Protein AF-A0A842Q8U3-F1 (afdb_monomer_lite)

pLDDT: mean 95.34, s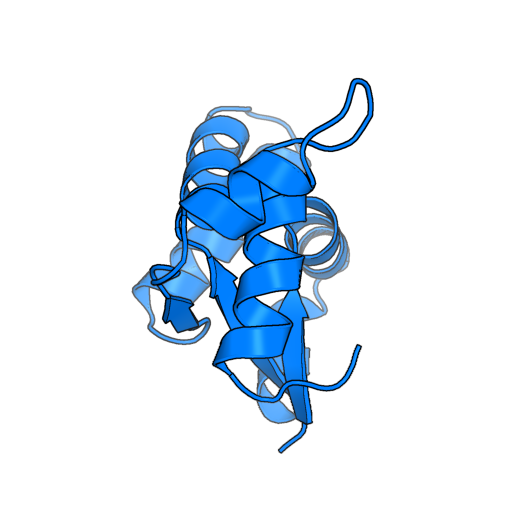td 4.76, range [61.28, 98.69]

Sequence (102 aa):
MIRVVMDTSALVSLELIGILEGSLGIIEITIPEAVKKELKELSEYQDKEGKSAQRVLNLISRKRVNVVKIKNQIKAKEILSKNVDYGESECIISCIENNIKT

Secondary structure (DSSP, 8-state):
-EEEE--HHHHHHHHHTT-HHHHTTTEEEEEEHHHHHHHHHHHTS-SHHHHHHHHHHHHHHTTSSEEE--S-HHHHHHH-BTTB-HHHHHHHHHHHHTT---

Radius of gyration: 13.24 Å; chains: 1; bounding box: 33×20×35 Å

Structure (mmCIF, N/CA/C/O backbone):
data_AF-A0A842Q8U3-F1
#
_entry.id   AF-A0A842Q8U3-F1
#
loop_
_atom_site.group_PDB
_atom_site.id
_atom_site.type_symbol
_atom_site.label_atom_id
_atom_site.label_alt_id
_atom_site.label_comp_id
_atom_site.label_asym_id
_atom_site.label_entity_id
_atom_site.label_seq_id
_atom_site.pdbx_PDB_ins_code
_atom_site.Cartn_x
_atom_site.Cartn_y
_atom_site.Cartn_z
_atom_site.occupancy
_atom_site.B_iso_or_equiv
_atom_site.auth_seq_id
_atom_site.auth_comp_id
_atom_site.auth_asym_id
_atom_site.auth_atom_id
_atom_site.pdbx_PDB_model_num
ATOM 1 N N . MET A 1 1 ? -18.027 -7.945 -8.355 1.00 77.25 1 MET A N 1
ATOM 2 C CA . MET A 1 1 ? -16.636 -7.449 -8.389 1.00 77.25 1 MET A CA 1
ATOM 3 C C . MET A 1 1 ? -16.002 -7.783 -7.052 1.00 77.25 1 MET A C 1
ATOM 5 O O . MET A 1 1 ? -16.657 -7.569 -6.037 1.00 77.25 1 MET A O 1
ATOM 9 N N . ILE A 1 2 ? -14.823 -8.405 -7.042 1.00 91.12 2 ILE A N 1
ATOM 10 C CA . ILE A 1 2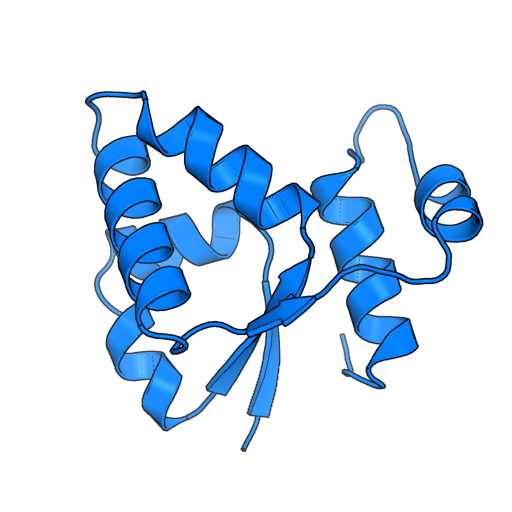 ? -14.163 -8.830 -5.797 1.00 91.12 2 ILE A CA 1
ATOM 11 C C . ILE A 1 2 ? -13.462 -7.605 -5.206 1.00 91.12 2 ILE A C 1
ATOM 13 O O . ILE A 1 2 ? -12.718 -6.946 -5.919 1.00 91.12 2 ILE A O 1
ATOM 17 N N . ARG A 1 3 ? -13.706 -7.275 -3.936 1.00 95.12 3 ARG A N 1
ATOM 18 C CA . ARG A 1 3 ? -13.039 -6.154 -3.255 1.00 95.12 3 ARG A CA 1
ATOM 19 C C . ARG A 1 3 ? -11.912 -6.707 -2.401 1.00 95.12 3 ARG A C 1
ATOM 21 O O . ARG A 1 3 ? -12.149 -7.651 -1.652 1.00 95.12 3 ARG A O 1
ATOM 28 N N . VAL A 1 4 ? -10.725 -6.126 -2.512 1.00 96.44 4 VAL A N 1
ATOM 29 C CA . VAL A 1 4 ? -9.547 -6.546 -1.747 1.00 96.44 4 VAL A CA 1
ATOM 30 C C . VAL A 1 4 ? -8.859 -5.339 -1.128 1.00 96.44 4 VAL A C 1
ATOM 32 O O . VAL A 1 4 ? -8.829 -4.257 -1.721 1.00 96.44 4 VAL A O 1
ATOM 35 N N . VAL A 1 5 ? -8.295 -5.537 0.060 1.00 97.06 5 VAL A N 1
ATOM 36 C CA . VAL A 1 5 ? -7.290 -4.632 0.618 1.00 97.06 5 VAL A CA 1
ATOM 37 C C . VAL A 1 5 ? -5.930 -5.258 0.374 1.00 97.06 5 VAL A C 1
ATOM 39 O O . VAL A 1 5 ? -5.770 -6.459 0.581 1.00 97.06 5 VAL A O 1
ATOM 42 N N . MET A 1 6 ? -4.977 -4.469 -0.111 1.00 96.50 6 MET A N 1
ATOM 43 C CA . MET A 1 6 ? -3.624 -4.953 -0.377 1.00 96.50 6 MET A CA 1
ATOM 44 C C . MET A 1 6 ? -2.607 -4.101 0.363 1.00 96.50 6 MET A C 1
ATOM 46 O O . MET A 1 6 ? -2.737 -2.877 0.427 1.00 96.50 6 MET A O 1
ATOM 50 N N . ASP A 1 7 ? -1.602 -4.772 0.904 1.00 96.69 7 ASP A N 1
ATOM 51 C CA . ASP A 1 7 ? -0.420 -4.160 1.484 1.00 96.69 7 ASP A CA 1
ATOM 52 C C . ASP A 1 7 ? 0.595 -3.796 0.385 1.00 96.69 7 ASP A C 1
ATOM 54 O O . ASP A 1 7 ? 0.420 -4.092 -0.806 1.00 96.69 7 ASP A O 1
ATOM 58 N N . THR A 1 8 ? 1.685 -3.146 0.788 1.00 97.62 8 THR A N 1
ATOM 59 C CA . THR A 1 8 ? 2.753 -2.735 -0.128 1.00 97.62 8 THR A CA 1
ATOM 60 C C . THR A 1 8 ? 3.393 -3.937 -0.823 1.00 97.62 8 THR A C 1
ATOM 62 O O . THR A 1 8 ? 3.597 -3.904 -2.041 1.00 97.62 8 THR A O 1
ATOM 65 N N . SER A 1 9 ? 3.666 -5.020 -0.085 1.00 97.00 9 SER A N 1
ATOM 66 C CA . SER A 1 9 ? 4.392 -6.173 -0.621 1.00 97.00 9 SER A CA 1
ATOM 67 C C . SER A 1 9 ? 3.593 -6.915 -1.697 1.00 97.00 9 SER A C 1
ATOM 69 O O . SER A 1 9 ? 4.154 -7.256 -2.746 1.00 97.00 9 SER A O 1
ATOM 71 N N . ALA A 1 10 ? 2.277 -7.090 -1.518 1.00 97.06 10 ALA A N 1
ATOM 72 C CA . ALA A 1 10 ? 1.435 -7.737 -2.517 1.00 97.06 10 ALA A CA 1
ATOM 73 C C . ALA A 1 10 ? 1.316 -6.899 -3.795 1.00 97.06 10 ALA A C 1
ATOM 75 O O . ALA A 1 10 ? 1.427 -7.442 -4.896 1.00 97.06 10 ALA A O 1
ATOM 76 N N . LEU A 1 11 ? 1.146 -5.577 -3.679 1.00 98.06 11 LEU A N 1
ATOM 77 C CA . LEU A 1 11 ? 1.075 -4.683 -4.843 1.00 98.06 11 LEU A CA 1
ATOM 78 C C . LEU A 1 11 ? 2.355 -4.735 -5.672 1.00 98.06 11 LEU A C 1
ATOM 80 O O . LEU A 1 11 ? 2.302 -4.915 -6.890 1.00 98.06 11 LEU A O 1
ATOM 84 N N . 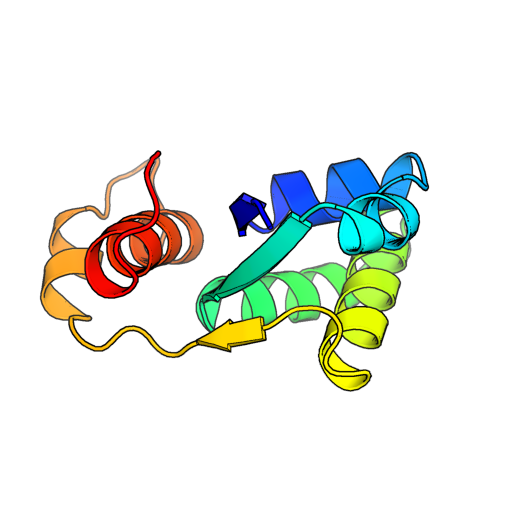VAL A 1 12 ? 3.504 -4.608 -5.007 1.00 98.38 12 VAL A N 1
ATOM 85 C CA . VAL A 1 12 ? 4.817 -4.646 -5.657 1.00 98.38 12 VAL A CA 1
ATOM 86 C C . VAL A 1 12 ? 5.054 -6.010 -6.295 1.00 98.38 12 VAL A C 1
ATOM 88 O O . VAL A 1 12 ? 5.488 -6.068 -7.441 1.00 98.38 12 VAL A O 1
ATOM 91 N N . SER A 1 13 ? 4.706 -7.101 -5.611 1.00 98.25 13 SER A N 1
ATOM 92 C CA . SER A 1 13 ? 4.870 -8.463 -6.131 1.00 98.25 13 SER A CA 1
ATOM 93 C C . SER A 1 13 ? 4.032 -8.717 -7.385 1.00 98.25 13 SER A C 1
ATOM 95 O O . SER A 1 13 ? 4.549 -9.243 -8.370 1.00 98.25 13 SER A O 1
ATOM 97 N N . LEU A 1 14 ? 2.757 -8.307 -7.391 1.00 97.69 14 LEU A N 1
ATOM 98 C CA . LEU A 1 14 ? 1.886 -8.437 -8.566 1.00 97.69 14 LEU A CA 1
ATOM 99 C C . LEU A 1 14 ? 2.367 -7.579 -9.741 1.00 97.69 14 LEU A C 1
ATOM 101 O O . LEU A 1 14 ? 2.253 -7.987 -10.899 1.00 97.69 14 LEU A O 1
ATOM 105 N N . GLU A 1 15 ? 2.894 -6.391 -9.450 1.00 98.19 15 GLU A N 1
ATOM 106 C CA . GLU A 1 15 ? 3.437 -5.490 -10.462 1.00 98.19 15 GLU A CA 1
ATOM 107 C C . GLU A 1 15 ? 4.778 -5.987 -11.020 1.00 98.19 15 GLU A C 1
ATOM 109 O O . GLU A 1 15 ? 5.041 -5.853 -12.215 1.00 98.19 15 GLU A O 1
ATOM 114 N N . LEU A 1 16 ? 5.618 -6.612 -10.192 1.00 97.50 16 LEU A N 1
ATOM 115 C CA . LEU A 1 16 ? 6.887 -7.210 -10.614 1.00 97.50 16 LEU A CA 1
ATOM 116 C C . LEU A 1 16 ? 6.688 -8.323 -11.648 1.00 97.50 16 LEU A C 1
ATOM 118 O O . LEU A 1 16 ? 7.491 -8.444 -12.573 1.00 97.50 16 LEU A O 1
ATOM 122 N N . ILE A 1 17 ? 5.620 -9.111 -11.510 1.00 97.00 17 ILE A N 1
ATOM 123 C CA . ILE A 1 17 ? 5.260 -10.174 -12.461 1.00 97.00 17 ILE A CA 1
ATOM 124 C C . ILE A 1 17 ? 4.285 -9.701 -13.553 1.00 97.00 17 ILE A C 1
ATOM 126 O O . ILE A 1 17 ? 3.870 -10.503 -14.387 1.00 97.00 17 ILE A O 1
ATOM 130 N N . GLY A 1 18 ? 3.919 -8.414 -13.567 1.00 96.62 18 GLY A N 1
ATOM 131 C CA . GLY A 1 18 ? 3.123 -7.797 -14.631 1.00 96.62 18 GLY A CA 1
ATOM 132 C C . GLY A 1 18 ? 1.643 -8.190 -14.665 1.00 96.62 18 GLY A C 1
ATOM 133 O O . GLY A 1 18 ? 1.015 -8.062 -15.714 1.00 96.62 18 GLY A O 1
ATOM 134 N N . ILE A 1 19 ? 1.068 -8.669 -13.555 1.00 97.12 19 ILE A N 1
ATOM 135 C CA . ILE A 1 19 ? -0.347 -9.090 -13.512 1.00 97.12 19 ILE A CA 1
ATOM 136 C C . ILE A 1 19 ? -1.272 -8.092 -12.814 1.00 97.12 19 ILE A C 1
ATOM 138 O O . ILE A 1 19 ? -2.492 -8.229 -12.915 1.00 97.12 19 ILE A O 1
ATOM 142 N N . LEU A 1 20 ? -0.721 -7.085 -12.128 1.00 97.31 20 LEU A N 1
ATOM 143 C CA . LEU A 1 20 ? -1.508 -6.116 -11.364 1.00 97.31 20 LEU A CA 1
ATOM 144 C C . LEU A 1 20 ? -2.522 -5.372 -12.241 1.00 97.31 20 LEU A C 1
ATOM 146 O O . LEU A 1 20 ? -3.705 -5.358 -11.928 1.00 97.31 20 LEU A O 1
ATOM 150 N N . GLU A 1 21 ? -2.104 -4.777 -13.361 1.00 95.44 21 GLU A N 1
ATOM 151 C CA . GLU A 1 21 ? -3.031 -3.993 -14.189 1.00 95.44 21 GLU A CA 1
ATOM 152 C C . GLU A 1 21 ? -4.147 -4.850 -14.811 1.00 95.44 21 GLU A C 1
ATOM 154 O O . GLU A 1 21 ? -5.291 -4.395 -14.915 1.00 95.44 21 GLU A O 1
ATOM 159 N N . GLY A 1 22 ? -3.837 -6.102 -15.165 1.00 94.38 22 GLY A N 1
ATOM 160 C CA . GLY A 1 22 ? -4.811 -7.067 -15.676 1.00 94.38 22 GLY A CA 1
ATOM 161 C C . GLY A 1 22 ? -5.810 -7.531 -14.613 1.00 94.38 22 GLY A C 1
ATOM 162 O O . GLY A 1 22 ? -6.994 -7.694 -14.914 1.00 94.38 22 GLY A O 1
ATOM 163 N N . SER A 1 23 ? -5.373 -7.686 -13.358 1.00 94.88 23 SER A N 1
ATOM 164 C CA . SER A 1 23 ? -6.255 -8.119 -12.270 1.00 94.88 23 SER A CA 1
ATOM 165 C C . SER A 1 23 ? -7.327 -7.077 -11.939 1.00 94.88 23 SER A C 1
ATOM 167 O O . SER A 1 23 ? -8.441 -7.455 -11.580 1.00 94.88 23 SER A O 1
ATOM 169 N N . LEU A 1 24 ? -7.059 -5.785 -12.168 1.00 94.88 24 LEU A N 1
ATOM 170 C CA . LEU A 1 24 ? -8.007 -4.680 -11.950 1.00 94.88 24 LEU A CA 1
ATOM 1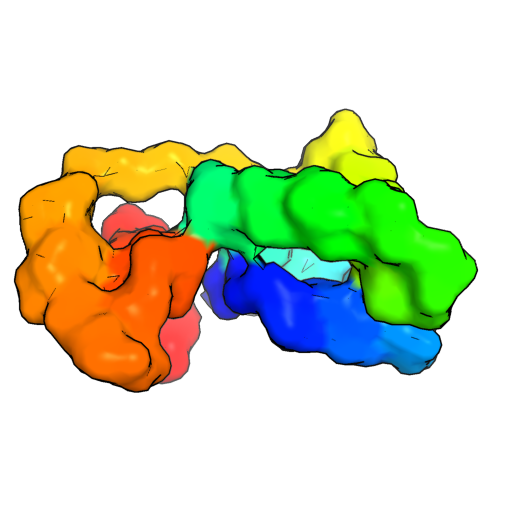71 C C . LEU A 1 24 ? -9.304 -4.772 -12.774 1.00 94.88 24 LEU A C 1
ATOM 173 O O . LEU A 1 24 ? -10.268 -4.073 -12.475 1.00 94.88 24 LEU A O 1
ATOM 177 N N . GLY A 1 25 ? -9.353 -5.608 -13.817 1.00 92.75 25 GLY A N 1
ATOM 178 C CA . GLY A 1 25 ? -10.604 -5.912 -14.525 1.00 92.75 25 GLY A CA 1
ATOM 179 C C . GLY A 1 25 ? -11.553 -6.828 -13.739 1.00 92.75 25 GLY A C 1
ATOM 180 O O . GLY A 1 25 ? -12.723 -6.959 -14.091 1.00 92.75 25 GLY A O 1
ATOM 181 N N . ILE A 1 26 ? -11.051 -7.472 -12.685 1.00 93.81 26 ILE A N 1
ATOM 182 C CA . ILE A 1 26 ? -11.730 -8.516 -11.906 1.00 93.81 26 ILE A CA 1
ATOM 183 C C . ILE A 1 26 ? -11.866 -8.085 -10.437 1.00 93.81 26 ILE A C 1
ATOM 185 O O . ILE A 1 26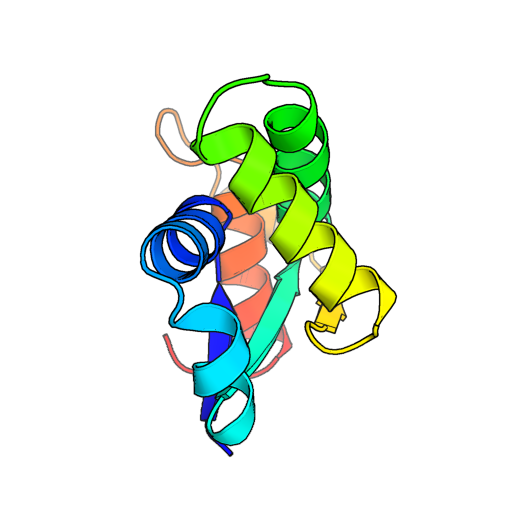 ? -12.881 -8.379 -9.786 1.00 93.81 26 ILE A O 1
ATOM 189 N N . ILE A 1 27 ? -10.854 -7.375 -9.926 1.00 94.88 27 ILE A N 1
ATOM 190 C CA . ILE A 1 27 ? -10.751 -6.948 -8.532 1.00 94.88 27 ILE A CA 1
ATOM 191 C C . ILE A 1 27 ? -10.763 -5.423 -8.394 1.00 94.88 27 ILE A C 1
ATOM 193 O O . ILE A 1 27 ? -10.161 -4.695 -9.178 1.00 94.88 27 ILE A O 1
ATOM 197 N N . GLU A 1 28 ? -11.414 -4.948 -7.340 1.00 95.69 28 GLU A N 1
ATOM 198 C CA . GLU A 1 28 ? -11.337 -3.575 -6.862 1.00 95.69 28 GLU A CA 1
ATOM 199 C C . GLU A 1 28 ? -10.340 -3.517 -5.705 1.00 95.69 28 GLU A C 1
ATOM 201 O O . GLU A 1 28 ? -10.591 -4.072 -4.631 1.00 95.69 28 GLU A O 1
ATOM 206 N N . ILE A 1 29 ? -9.209 -2.850 -5.926 1.00 97.19 29 ILE A N 1
ATOM 207 C CA . ILE A 1 29 ? -8.152 -2.729 -4.923 1.00 97.19 29 ILE A CA 1
ATOM 208 C C . ILE A 1 29 ? -8.364 -1.460 -4.108 1.00 97.19 29 ILE A C 1
ATOM 210 O O . ILE A 1 29 ? -8.493 -0.366 -4.661 1.00 97.19 29 ILE A O 1
ATOM 214 N N . THR A 1 30 ? -8.345 -1.611 -2.789 1.00 97.19 30 THR A N 1
ATOM 215 C CA . THR A 1 30 ? -8.311 -0.517 -1.819 1.00 97.19 30 THR A CA 1
ATOM 216 C C . THR A 1 30 ? -7.028 -0.598 -0.998 1.00 97.19 30 THR A C 1
ATOM 218 O O . THR A 1 30 ? -6.621 -1.680 -0.593 1.00 97.19 30 THR A O 1
ATOM 221 N N . ILE A 1 31 ? -6.390 0.537 -0.731 1.00 97.75 31 ILE A N 1
ATOM 222 C CA . ILE A 1 31 ? -5.188 0.625 0.103 1.00 97.75 31 ILE A CA 1
ATOM 223 C C . ILE A 1 31 ? -5.355 1.741 1.138 1.00 97.75 31 ILE A C 1
ATOM 225 O O . ILE A 1 31 ? -5.979 2.764 0.829 1.00 97.75 31 ILE A O 1
ATOM 229 N N . PRO A 1 32 ? -4.819 1.590 2.356 1.00 97.25 32 PRO A N 1
ATOM 230 C CA . PRO A 1 32 ? -4.767 2.687 3.311 1.00 97.25 32 PRO A CA 1
ATOM 231 C C . PRO A 1 32 ? -3.725 3.753 2.910 1.00 97.25 32 PRO A C 1
ATOM 233 O O . PRO A 1 32 ? -2.845 3.518 2.074 1.00 97.25 32 PRO A O 1
ATOM 236 N N . GLU A 1 33 ? -3.805 4.946 3.509 1.00 96.88 33 GLU A N 1
ATOM 237 C CA . GLU A 1 33 ? -2.830 6.025 3.282 1.00 96.88 33 GLU A CA 1
ATOM 238 C C . GLU A 1 33 ? -1.397 5.610 3.656 1.00 96.88 33 GLU A C 1
ATOM 240 O O . GLU A 1 33 ? -0.463 6.025 2.962 1.00 96.88 33 GLU A O 1
ATOM 245 N N . ALA A 1 34 ? -1.220 4.768 4.684 1.00 96.56 34 ALA A N 1
ATOM 246 C CA . ALA A 1 34 ? 0.085 4.224 5.064 1.00 96.56 34 ALA A CA 1
ATOM 247 C C . ALA A 1 34 ? 0.761 3.449 3.918 1.00 96.56 34 ALA A C 1
ATOM 249 O O . ALA A 1 34 ? 1.887 3.772 3.548 1.00 96.56 34 ALA A O 1
ATOM 250 N N . VAL A 1 35 ? 0.039 2.545 3.247 1.00 98.12 35 VAL A N 1
ATOM 251 C CA . VAL A 1 35 ? 0.561 1.780 2.094 1.00 98.12 35 VAL A CA 1
ATOM 252 C C . VAL A 1 35 ? 0.954 2.705 0.939 1.00 98.12 35 VAL A C 1
ATOM 254 O O . VAL A 1 35 ? 1.988 2.532 0.298 1.00 98.12 35 VAL A O 1
ATOM 257 N N . LYS A 1 36 ? 0.180 3.768 0.682 1.00 98.44 36 LYS A N 1
ATOM 258 C CA . LYS A 1 36 ? 0.575 4.775 -0.319 1.00 98.44 36 LYS A CA 1
ATOM 259 C C . LYS A 1 36 ? 1.881 5.485 0.061 1.00 98.44 36 LYS A C 1
ATOM 261 O O . LYS A 1 36 ? 2.634 5.868 -0.8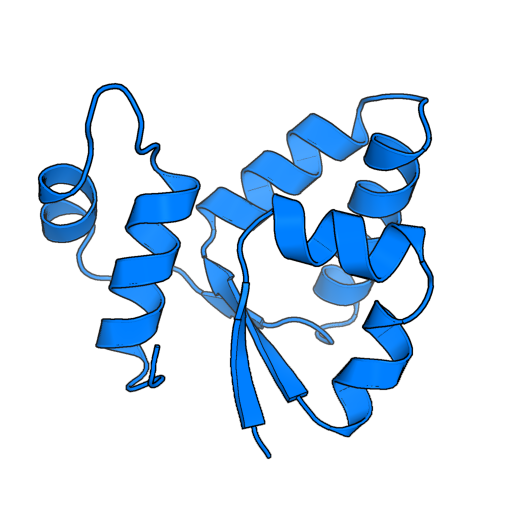35 1.00 98.44 36 LYS A O 1
ATOM 266 N N . LYS A 1 37 ? 2.125 5.727 1.351 1.00 98.06 37 LYS A N 1
ATOM 267 C CA . LYS A 1 37 ? 3.361 6.352 1.846 1.00 98.06 37 LYS A CA 1
ATOM 268 C C . LYS A 1 37 ? 4.553 5.415 1.661 1.00 98.06 37 LYS A C 1
ATOM 270 O O . LYS A 1 37 ? 5.545 5.844 1.086 1.00 98.06 37 LYS A O 1
ATOM 275 N N . GLU A 1 38 ? 4.411 4.149 2.033 1.00 98.19 38 GLU A N 1
ATOM 276 C CA . GLU A 1 38 ? 5.433 3.115 1.823 1.00 98.19 38 GLU A CA 1
ATOM 277 C C . GLU A 1 38 ? 5.788 2.954 0.343 1.00 98.19 38 GLU A C 1
ATOM 279 O O . GLU A 1 38 ? 6.959 2.930 -0.011 1.00 98.19 38 GLU A O 1
ATOM 284 N N . LEU A 1 39 ? 4.795 2.950 -0.554 1.00 98.38 39 LEU A N 1
ATOM 285 C CA . LEU A 1 39 ? 5.045 2.918 -1.999 1.00 98.38 39 LEU A CA 1
ATOM 286 C C . LEU A 1 39 ? 5.837 4.134 -2.496 1.00 98.38 39 LEU A C 1
ATOM 288 O O . LEU A 1 39 ? 6.625 4.001 -3.430 1.00 98.38 39 LEU A O 1
ATOM 292 N N . LYS A 1 40 ? 5.635 5.322 -1.908 1.00 98.50 40 LYS A N 1
ATOM 293 C CA . LYS A 1 40 ? 6.436 6.510 -2.248 1.00 98.50 40 LYS A CA 1
ATOM 294 C C . LYS A 1 40 ? 7.878 6.349 -1.794 1.00 98.50 40 LYS A C 1
ATOM 296 O O . LYS A 1 40 ? 8.766 6.583 -2.601 1.00 98.50 40 LYS A O 1
ATOM 301 N N . GLU A 1 41 ? 8.089 5.917 -0.557 1.00 98.12 41 GLU A N 1
ATOM 302 C CA . GLU A 1 41 ? 9.428 5.664 -0.014 1.00 98.12 41 GLU A CA 1
ATOM 303 C C . GLU A 1 41 ? 10.147 4.591 -0.848 1.00 98.12 41 GLU A C 1
ATOM 305 O O . GLU A 1 41 ? 11.268 4.794 -1.304 1.00 98.12 41 GLU A O 1
ATOM 310 N N . LEU A 1 42 ? 9.456 3.495 -1.176 1.00 98.00 42 LEU A N 1
ATOM 311 C CA . LEU A 1 42 ? 9.994 2.432 -2.021 1.00 98.00 42 LEU A CA 1
ATOM 312 C C . LEU A 1 42 ? 10.275 2.900 -3.459 1.00 98.00 42 LEU A C 1
ATOM 314 O O . LEU A 1 42 ? 11.217 2.430 -4.087 1.00 98.00 42 LEU A O 1
ATOM 318 N N . SER A 1 43 ? 9.506 3.849 -3.999 1.00 98.19 43 SER A N 1
ATOM 319 C CA . SER A 1 43 ? 9.741 4.368 -5.355 1.00 98.19 43 SER A CA 1
ATOM 320 C C . SER A 1 43 ? 11.041 5.167 -5.513 1.00 98.19 43 SER A C 1
ATOM 322 O O . SER A 1 43 ? 11.474 5.395 -6.642 1.00 98.19 43 SER A O 1
ATOM 324 N N . GLU A 1 44 ? 11.685 5.564 -4.411 1.00 98.25 44 GLU A N 1
ATOM 325 C CA . GLU A 1 44 ? 12.974 6.270 -4.433 1.00 98.25 44 GLU A CA 1
ATOM 326 C C . GLU A 1 44 ? 14.149 5.339 -4.785 1.00 98.25 44 GLU A C 1
ATOM 328 O O . GLU A 1 44 ? 15.215 5.798 -5.206 1.00 98.25 44 GLU A O 1
ATOM 333 N N . TYR A 1 45 ? 13.953 4.022 -4.673 1.00 97.75 45 TYR A N 1
ATOM 334 C CA . TYR A 1 45 ? 14.964 3.022 -4.996 1.00 97.75 45 TYR A CA 1
ATOM 335 C C . TYR A 1 45 ? 15.047 2.773 -6.512 1.00 97.75 45 TYR A C 1
ATOM 337 O O . TYR A 1 45 ? 14.049 2.705 -7.230 1.00 97.75 45 TYR A O 1
ATOM 345 N N . GLN A 1 46 ? 16.268 2.606 -7.029 1.00 97.25 46 GLN A N 1
ATOM 346 C CA . GLN A 1 46 ? 16.521 2.429 -8.471 1.00 97.25 46 GLN A CA 1
ATOM 347 C C . GLN A 1 46 ? 16.413 0.972 -8.958 1.00 97.25 46 GLN A C 1
ATOM 349 O O . GLN A 1 46 ? 16.609 0.686 -10.148 1.00 97.25 46 GLN A O 1
ATOM 354 N N . ASP A 1 47 ? 16.119 0.043 -8.053 1.00 97.94 47 ASP A N 1
ATOM 355 C CA . ASP A 1 47 ? 15.996 -1.381 -8.340 1.00 97.94 47 ASP A CA 1
ATOM 356 C C . ASP A 1 47 ? 14.637 -1.744 -8.977 1.00 97.94 47 ASP A C 1
ATOM 358 O O . ASP A 1 47 ? 13.861 -0.899 -9.438 1.00 97.94 47 ASP A O 1
ATOM 362 N N . LYS A 1 48 ? 14.373 -3.049 -9.105 1.00 97.81 48 LYS A N 1
ATOM 363 C CA . LYS A 1 48 ? 13.131 -3.546 -9.709 1.00 97.81 48 LYS A CA 1
ATOM 364 C C . LYS A 1 48 ? 11.910 -3.243 -8.840 1.00 97.81 48 LYS A C 1
ATOM 366 O O . LYS A 1 48 ? 10.832 -3.022 -9.394 1.00 97.81 48 LYS A O 1
ATOM 371 N N . GLU A 1 49 ? 12.069 -3.245 -7.523 1.00 97.88 49 GLU A N 1
ATOM 372 C CA . GLU A 1 49 ? 10.994 -3.020 -6.561 1.00 97.88 49 GLU A CA 1
ATOM 373 C C . GLU A 1 49 ? 10.587 -1.553 -6.577 1.00 97.88 49 GLU A C 1
ATOM 375 O O . GLU A 1 49 ? 9.409 -1.266 -6.790 1.00 97.88 49 GLU A O 1
ATOM 380 N N . GLY A 1 50 ? 11.546 -0.626 -6.530 1.00 98.44 50 GLY A N 1
ATOM 381 C CA . GLY A 1 50 ? 11.254 0.803 -6.621 1.00 98.44 50 GLY A CA 1
ATOM 382 C C . GLY A 1 50 ? 10.637 1.211 -7.957 1.00 98.44 50 GLY A C 1
ATOM 383 O O . GLY A 1 50 ? 9.629 1.923 -7.998 1.00 98.44 50 GLY A O 1
ATOM 384 N N . LYS A 1 51 ? 11.110 0.638 -9.074 1.00 98.31 51 LYS A N 1
ATOM 385 C CA . LYS A 1 51 ? 10.443 0.805 -10.382 1.00 98.31 51 LYS A CA 1
ATOM 386 C C . LYS A 1 51 ? 9.010 0.277 -10.383 1.00 98.31 51 LYS A C 1
ATOM 388 O O . LYS A 1 51 ? 8.164 0.834 -11.081 1.00 98.31 51 LYS A O 1
ATOM 393 N N . SER A 1 52 ? 8.737 -0.804 -9.658 1.00 98.50 52 SER A N 1
ATOM 394 C CA . SER A 1 52 ? 7.396 -1.388 -9.566 1.00 98.50 52 SER A CA 1
ATOM 395 C C . SER A 1 52 ? 6.495 -0.538 -8.675 1.00 98.50 52 SER A C 1
ATOM 397 O O . SER A 1 52 ? 5.403 -0.179 -9.104 1.00 98.50 52 SER A O 1
ATOM 399 N N . ALA A 1 53 ? 6.983 -0.078 -7.523 1.00 98.62 53 ALA A N 1
ATOM 400 C CA . ALA A 1 53 ? 6.283 0.871 -6.663 1.00 98.62 53 ALA A CA 1
ATOM 401 C C . ALA A 1 53 ? 5.890 2.153 -7.420 1.00 98.62 53 ALA A C 1
ATOM 403 O O . ALA A 1 53 ? 4.743 2.597 -7.347 1.00 98.62 53 ALA A O 1
ATOM 404 N N . GLN A 1 54 ? 6.787 2.688 -8.257 1.00 98.56 54 GLN A N 1
ATOM 405 C CA . GLN A 1 54 ? 6.486 3.834 -9.118 1.00 98.56 54 GLN A CA 1
ATOM 406 C C . GLN A 1 54 ? 5.347 3.554 -10.117 1.00 98.56 54 GLN A C 1
ATOM 408 O O . GLN A 1 54 ? 4.517 4.434 -10.374 1.00 98.56 54 GLN A O 1
ATOM 413 N N . ARG A 1 55 ? 5.272 2.340 -10.680 1.00 98.38 55 ARG A N 1
ATOM 414 C CA . ARG A 1 55 ? 4.167 1.936 -11.568 1.00 98.38 55 ARG A CA 1
ATOM 415 C C . ARG A 1 55 ? 2.853 1.772 -10.800 1.00 98.38 55 ARG A C 1
ATOM 417 O O . ARG A 1 55 ? 1.831 2.269 -11.269 1.00 98.38 55 ARG A O 1
ATOM 424 N N . VAL A 1 56 ? 2.882 1.220 -9.585 1.00 98.56 56 VAL A N 1
ATOM 425 C CA . VAL A 1 56 ? 1.705 1.167 -8.695 1.00 98.56 56 VAL A CA 1
ATOM 426 C C . VAL A 1 56 ? 1.195 2.579 -8.372 1.00 98.56 56 VAL A C 1
ATOM 428 O O . VAL A 1 56 ? -0.003 2.847 -8.481 1.00 98.56 56 VAL A O 1
ATOM 431 N N . LEU A 1 57 ? 2.084 3.529 -8.061 1.00 98.69 57 LEU A N 1
ATOM 432 C CA . LEU A 1 57 ? 1.713 4.934 -7.835 1.00 98.69 57 LEU A CA 1
ATOM 433 C C . LEU A 1 57 ? 1.039 5.576 -9.058 1.00 98.69 57 LEU A C 1
ATOM 435 O O . LEU A 1 57 ? 0.127 6.392 -8.897 1.00 98.69 57 LEU A O 1
ATOM 439 N N . ASN A 1 58 ? 1.421 5.182 -10.276 1.00 98.31 58 ASN A N 1
ATOM 440 C CA . ASN A 1 58 ? 0.749 5.627 -11.500 1.00 98.31 58 ASN A CA 1
ATOM 441 C C . ASN A 1 58 ? -0.668 5.047 -11.636 1.00 98.31 58 ASN A C 1
ATOM 443 O O . ASN A 1 58 ? -1.567 5.732 -12.121 1.00 98.31 58 ASN A O 1
ATOM 447 N N . LEU A 1 59 ? -0.909 3.812 -11.189 1.00 98.12 59 LEU A N 1
ATOM 448 C CA . LEU A 1 59 ? -2.265 3.249 -11.137 1.00 98.12 59 LEU A CA 1
ATOM 449 C C . LEU A 1 59 ? -3.133 4.003 -10.118 1.00 98.12 59 LEU A C 1
ATOM 451 O O . LEU A 1 59 ? -4.286 4.335 -10.404 1.00 98.12 59 LEU A O 1
ATOM 455 N N . ILE A 1 60 ? -2.561 4.361 -8.966 1.00 98.31 60 ILE A N 1
ATOM 456 C CA . ILE A 1 60 ? -3.229 5.191 -7.954 1.00 98.31 60 ILE A CA 1
ATOM 457 C C . ILE A 1 60 ? -3.591 6.572 -8.528 1.00 98.31 60 ILE A C 1
ATOM 459 O O . ILE A 1 60 ? -4.728 7.020 -8.378 1.00 98.31 60 ILE A O 1
ATOM 463 N N . SER A 1 61 ? -2.668 7.251 -9.221 1.00 98.06 61 SER A N 1
ATOM 464 C CA . SER A 1 61 ? -2.931 8.582 -9.801 1.00 98.06 61 SER A CA 1
ATOM 465 C C . SER A 1 61 ? -4.010 8.550 -10.889 1.00 98.06 61 SER A C 1
ATOM 467 O O . SER A 1 61 ? -4.808 9.481 -11.002 1.00 98.06 61 SER A O 1
ATOM 469 N N . ARG A 1 62 ? -4.105 7.436 -11.624 1.00 97.44 62 ARG A N 1
ATOM 470 C CA . ARG A 1 62 ? -5.166 7.146 -12.601 1.00 97.44 62 ARG A CA 1
ATOM 471 C C . ARG A 1 62 ? -6.488 6.690 -11.969 1.00 97.44 62 ARG A C 1
ATOM 473 O O . ARG A 1 62 ? -7.400 6.327 -12.706 1.00 97.44 62 ARG A O 1
ATOM 480 N N . LYS A 1 63 ? -6.608 6.700 -10.634 1.00 96.69 63 LYS A N 1
ATOM 481 C CA . LYS A 1 63 ? -7.790 6.240 -9.874 1.00 96.69 63 LYS A CA 1
ATOM 482 C C . LYS A 1 63 ? -8.173 4.783 -10.159 1.00 96.69 63 LYS A C 1
ATOM 484 O O . LYS A 1 63 ? -9.341 4.416 -10.104 1.00 96.69 63 LYS A O 1
ATOM 489 N N . ARG A 1 64 ? -7.182 3.958 -10.495 1.00 97.12 64 ARG A N 1
ATOM 490 C CA . ARG A 1 64 ? -7.345 2.519 -10.733 1.00 97.12 64 ARG A CA 1
ATOM 491 C C . ARG A 1 64 ? -7.194 1.697 -9.449 1.00 97.12 64 ARG A C 1
ATOM 493 O O . ARG A 1 64 ? -7.652 0.565 -9.400 1.00 97.12 64 ARG A O 1
ATOM 500 N N . VAL A 1 65 ? -6.573 2.284 -8.426 1.00 97.88 65 VAL A N 1
ATOM 501 C CA . VAL A 1 65 ? -6.462 1.753 -7.062 1.00 97.88 65 VAL A CA 1
ATOM 502 C C . VAL A 1 65 ? -7.023 2.804 -6.109 1.00 97.88 65 VAL A C 1
ATOM 504 O O . VAL A 1 65 ? -6.623 3.971 -6.169 1.00 97.88 65 VAL A O 1
ATOM 507 N N . ASN A 1 66 ? -7.951 2.401 -5.244 1.00 97.06 66 ASN A N 1
ATOM 508 C CA . ASN A 1 66 ? -8.603 3.292 -4.294 1.00 97.06 66 ASN A CA 1
ATOM 509 C C . ASN A 1 66 ? -7.709 3.510 -3.075 1.00 97.06 66 ASN A C 1
ATOM 511 O O . ASN A 1 66 ? -7.205 2.557 -2.491 1.00 97.06 66 ASN A O 1
ATOM 515 N N . VAL A 1 67 ? -7.542 4.765 -2.664 1.00 97.81 67 VAL A N 1
ATOM 516 C CA . VAL A 1 67 ? -6.813 5.119 -1.442 1.00 97.81 67 VAL A CA 1
ATOM 517 C C . VAL A 1 67 ? -7.820 5.597 -0.415 1.00 97.81 67 VAL A C 1
ATOM 519 O O . VAL A 1 67 ? -8.607 6.500 -0.703 1.00 97.81 67 VAL A O 1
ATOM 522 N N . VAL A 1 68 ? -7.788 5.008 0.775 1.00 96.19 68 VAL A N 1
ATOM 523 C CA . VAL A 1 68 ? -8.685 5.362 1.874 1.00 96.19 68 VAL A CA 1
ATOM 524 C C . VAL A 1 68 ? -7.898 5.795 3.095 1.00 96.19 68 VAL A C 1
ATOM 526 O O . VAL A 1 68 ? -6.820 5.286 3.386 1.00 96.19 68 VAL A O 1
ATOM 529 N N . LYS A 1 69 ? -8.478 6.728 3.840 1.00 95.56 69 LYS A N 1
ATOM 530 C CA . LYS A 1 69 ? -8.018 7.073 5.176 1.00 95.56 69 LYS A CA 1
ATOM 531 C C . LYS A 1 69 ? -8.843 6.288 6.184 1.00 95.56 69 LYS A C 1
ATOM 533 O O . LYS A 1 69 ? -10.069 6.416 6.177 1.00 95.56 69 LYS A O 1
ATOM 538 N N . ILE A 1 70 ? -8.189 5.504 7.038 1.00 94.19 70 ILE A N 1
ATOM 539 C CA . ILE A 1 70 ? -8.897 4.796 8.108 1.00 94.19 70 ILE A CA 1
ATOM 540 C C . ILE A 1 70 ? -9.443 5.798 9.130 1.00 94.19 70 ILE A C 1
ATOM 542 O O . ILE A 1 70 ? -8.808 6.814 9.440 1.00 94.19 70 ILE A O 1
ATOM 546 N N . LYS A 1 71 ? -10.633 5.522 9.659 1.00 93.69 71 LYS A N 1
ATOM 547 C CA . LYS A 1 71 ? -11.290 6.380 10.653 1.00 93.69 71 LYS A CA 1
ATOM 548 C C . LYS A 1 71 ? -10.782 6.072 12.056 1.00 93.69 71 LYS A C 1
ATOM 550 O O . LYS A 1 71 ? -10.559 6.990 12.843 1.00 93.69 71 LYS A O 1
ATOM 555 N N . ASN A 1 72 ? -10.583 4.796 12.378 1.00 91.69 72 ASN A N 1
ATOM 556 C CA . ASN A 1 72 ? -10.219 4.349 13.716 1.00 91.69 72 ASN A CA 1
ATOM 557 C C . ASN A 1 72 ? -8.712 4.098 13.871 1.00 91.69 72 ASN A C 1
ATOM 559 O O . ASN A 1 72 ? -8.241 2.969 13.999 1.00 91.69 72 ASN A O 1
ATOM 563 N N . GLN A 1 73 ? -7.964 5.197 13.924 1.00 91.56 73 GLN A N 1
ATOM 564 C CA . GLN A 1 73 ? -6.519 5.203 14.174 1.00 91.56 73 GLN A CA 1
ATOM 565 C C . GLN A 1 73 ? -6.133 4.589 15.534 1.00 91.56 73 GLN A C 1
ATOM 567 O O . GLN A 1 73 ? -5.023 4.092 15.694 1.00 91.56 73 GLN A O 1
ATOM 572 N N . ILE A 1 74 ? -7.037 4.608 16.523 1.00 93.75 74 ILE A N 1
ATOM 573 C CA . ILE A 1 74 ? -6.793 4.008 17.844 1.00 93.75 74 ILE A CA 1
ATOM 574 C C . ILE A 1 74 ? -6.718 2.485 17.715 1.00 93.75 74 ILE A C 1
ATOM 576 O O . ILE A 1 74 ? -5.737 1.894 18.151 1.00 93.75 74 ILE A O 1
ATOM 580 N N . LYS A 1 75 ? -7.684 1.865 17.029 1.00 93.00 75 LYS A N 1
ATOM 581 C CA . LYS A 1 75 ? -7.666 0.416 16.782 1.00 93.00 75 LYS A CA 1
ATOM 582 C C . LYS A 1 75 ? -6.462 -0.033 15.959 1.00 93.00 75 LYS A C 1
ATOM 584 O O . LYS A 1 75 ? -5.920 -1.096 16.225 1.00 93.00 75 LYS A O 1
ATOM 589 N N . ALA A 1 76 ? -6.017 0.770 14.991 1.00 92.69 76 ALA A N 1
ATOM 590 C CA . ALA A 1 76 ? -4.790 0.459 14.257 1.00 92.69 76 ALA A CA 1
ATOM 591 C C . ALA A 1 76 ? -3.578 0.406 15.203 1.00 92.69 76 ALA A C 1
ATOM 593 O O . ALA A 1 76 ? -2.774 -0.514 15.123 1.00 92.69 76 ALA A O 1
ATOM 594 N N . LYS A 1 77 ? -3.487 1.337 16.163 1.00 94.12 77 LYS A N 1
ATOM 595 C CA . LYS A 1 77 ? -2.412 1.344 17.166 1.00 94.12 77 LYS A CA 1
ATOM 596 C C . LYS A 1 77 ? -2.464 0.164 18.136 1.00 94.12 77 LYS A C 1
ATOM 598 O O . LYS A 1 77 ? -1.412 -0.258 18.599 1.00 94.12 77 LYS A O 1
ATOM 603 N N . GLU A 1 78 ? -3.649 -0.363 18.439 1.00 95.69 78 GLU A N 1
ATOM 604 C CA . GLU A 1 78 ? -3.819 -1.547 19.299 1.00 95.69 78 GLU A CA 1
ATOM 605 C C . GLU A 1 78 ? -3.278 -2.837 18.658 1.00 95.69 78 GLU A C 1
ATOM 607 O O . GLU A 1 78 ? -2.956 -3.780 19.377 1.00 95.69 78 GLU A O 1
ATOM 612 N N . ILE A 1 79 ? -3.169 -2.879 17.325 1.00 93.31 79 ILE A N 1
ATOM 613 C CA . ILE A 1 79 ? -2.681 -4.041 16.561 1.00 93.31 79 ILE A CA 1
ATOM 614 C C . ILE A 1 79 ? -1.151 -4.023 16.401 1.00 93.31 79 ILE A C 1
ATOM 616 O O . ILE A 1 79 ? -0.541 -5.067 16.156 1.00 93.31 79 ILE A O 1
ATOM 620 N N . LEU A 1 80 ? -0.517 -2.860 16.575 1.00 94.06 80 LEU A N 1
ATOM 621 C CA . LEU A 1 80 ? 0.927 -2.711 16.418 1.00 94.06 80 LEU A CA 1
ATOM 622 C C . LEU A 1 80 ? 1.694 -3.667 17.329 1.00 94.06 80 LEU A C 1
ATOM 624 O O . LEU A 1 80 ? 1.389 -3.844 18.510 1.00 94.06 80 LEU A O 1
ATOM 628 N N . SER A 1 81 ? 2.764 -4.234 16.785 1.00 94.19 81 SER A N 1
ATOM 629 C CA . SER A 1 81 ? 3.668 -5.092 17.539 1.00 94.19 81 SER A CA 1
ATOM 630 C C . SER A 1 81 ? 5.090 -4.969 17.006 1.00 94.19 81 SER A C 1
ATOM 632 O O . SER A 1 81 ? 5.356 -4.234 16.060 1.00 94.19 81 SER A O 1
ATOM 634 N N . LYS A 1 82 ? 6.032 -5.722 17.583 1.00 93.25 82 LYS A N 1
ATOM 635 C CA . LYS A 1 82 ? 7.408 -5.780 17.069 1.00 93.25 82 LYS A CA 1
ATOM 636 C C . LYS A 1 82 ? 7.474 -6.196 15.590 1.00 93.25 82 LYS A C 1
ATOM 638 O O . LYS A 1 82 ? 8.408 -5.799 14.904 1.00 93.25 82 LYS A O 1
ATOM 643 N N . ASN A 1 83 ? 6.510 -6.996 15.135 1.00 91.56 83 ASN A N 1
ATOM 644 C CA . ASN A 1 83 ? 6.490 -7.576 13.793 1.00 91.56 83 ASN A CA 1
ATOM 645 C C . ASN A 1 83 ? 5.304 -7.084 12.955 1.00 91.56 83 ASN A C 1
ATOM 647 O O . ASN A 1 83 ? 5.057 -7.673 11.915 1.00 91.56 83 ASN A O 1
ATOM 651 N N . VAL A 1 84 ? 4.542 -6.098 13.443 1.00 92.44 84 VAL A N 1
ATOM 652 C CA . VAL A 1 84 ? 3.380 -5.557 12.732 1.00 92.44 84 VAL A CA 1
ATOM 653 C C . VAL A 1 84 ? 3.471 -4.048 12.752 1.00 92.44 84 VAL A C 1
ATOM 655 O O . VAL A 1 84 ? 3.408 -3.432 13.823 1.00 92.44 84 VAL A O 1
ATOM 658 N N . ASP A 1 85 ? 3.646 -3.470 11.572 1.00 92.56 85 ASP A N 1
ATOM 659 C CA . ASP A 1 85 ? 3.789 -2.033 11.403 1.00 92.56 85 ASP A CA 1
ATOM 660 C C . ASP A 1 85 ? 2.440 -1.332 11.177 1.00 92.56 85 ASP A C 1
ATOM 662 O O . ASP A 1 85 ? 1.349 -1.908 11.296 1.00 92.56 85 ASP A O 1
ATOM 666 N N . TYR A 1 86 ? 2.517 -0.028 10.909 1.00 91.25 86 TYR A N 1
ATOM 667 C CA . TYR A 1 86 ? 1.339 0.783 10.639 1.00 91.25 86 TYR A CA 1
ATOM 668 C C . TYR A 1 86 ? 0.654 0.400 9.323 1.00 91.25 86 TYR A C 1
ATOM 670 O O . TYR A 1 86 ? -0.573 0.391 9.298 1.00 91.25 86 TYR A O 1
ATOM 678 N N . GLY A 1 87 ? 1.390 0.069 8.258 1.00 91.81 87 GLY A N 1
ATOM 679 C CA . GLY A 1 87 ? 0.814 -0.321 6.970 1.00 91.81 87 GLY A CA 1
ATOM 680 C C . GLY A 1 87 ? -0.059 -1.562 7.092 1.00 91.81 87 GLY A C 1
ATOM 681 O O . GLY A 1 87 ? -1.221 -1.555 6.673 1.00 91.81 87 GLY A O 1
ATOM 682 N N . GLU A 1 88 ? 0.461 -2.591 7.756 1.00 94.38 88 GLU A N 1
ATOM 683 C CA . GLU A 1 88 ? -0.258 -3.838 8.027 1.00 94.38 88 GLU A CA 1
ATOM 684 C C . GLU A 1 88 ? -1.471 -3.610 8.938 1.00 94.38 88 GLU A C 1
ATOM 686 O O . GLU A 1 88 ? -2.584 -4.069 8.652 1.00 94.38 88 GLU A O 1
ATOM 691 N N . SER A 1 89 ? -1.287 -2.835 10.009 1.00 95.44 89 SER A N 1
ATOM 692 C CA . SER A 1 89 ? -2.370 -2.517 10.944 1.00 95.44 89 SER A CA 1
ATOM 693 C C . SER A 1 89 ? -3.497 -1.733 10.265 1.00 95.44 89 SER A C 1
ATOM 695 O O . SER A 1 89 ? -4.676 -2.053 10.443 1.00 95.44 89 SER A O 1
ATOM 697 N N . GLU A 1 90 ? -3.170 -0.726 9.447 1.00 96.00 90 GLU A N 1
ATOM 698 C CA . GLU A 1 90 ? -4.172 0.037 8.699 1.00 96.00 90 GLU A CA 1
ATOM 699 C C . GLU A 1 90 ? -4.867 -0.818 7.631 1.00 96.00 90 GLU A C 1
ATOM 701 O O . GLU A 1 90 ? -6.052 -0.599 7.373 1.00 96.00 90 GLU A O 1
ATOM 706 N N . CYS A 1 91 ? -4.198 -1.821 7.046 1.00 96.50 91 CYS A N 1
ATOM 707 C CA . CYS A 1 91 ? -4.848 -2.766 6.134 1.00 96.50 91 CYS A CA 1
ATOM 708 C C . CYS A 1 91 ? -5.953 -3.563 6.842 1.00 96.50 91 CYS A C 1
ATOM 710 O O . CYS A 1 91 ? -7.074 -3.632 6.334 1.00 96.50 91 CYS A O 1
ATOM 712 N N . ILE A 1 92 ? -5.684 -4.094 8.041 1.00 95.25 92 ILE A N 1
ATOM 713 C CA . ILE A 1 92 ? -6.684 -4.833 8.834 1.00 95.25 92 ILE A CA 1
ATOM 714 C C . ILE A 1 92 ? -7.873 -3.932 9.185 1.00 95.25 92 ILE A C 1
ATOM 716 O O . ILE A 1 92 ? -9.031 -4.311 8.981 1.00 95.25 92 ILE A O 1
ATOM 720 N N . ILE A 1 93 ? -7.611 -2.717 9.673 1.00 95.81 93 ILE A N 1
ATOM 721 C CA . ILE A 1 93 ? -8.683 -1.769 10.002 1.00 95.81 93 ILE A CA 1
ATOM 722 C C . ILE A 1 93 ? -9.469 -1.363 8.752 1.00 95.81 93 ILE A C 1
ATOM 724 O O . ILE A 1 93 ? -10.696 -1.282 8.807 1.00 95.81 93 ILE A O 1
ATOM 728 N N . SER A 1 94 ? -8.801 -1.184 7.611 1.00 95.75 94 SER A N 1
ATOM 729 C CA . SER A 1 94 ? -9.455 -0.898 6.333 1.00 95.75 94 SER A CA 1
ATOM 730 C C . SER A 1 94 ? -10.403 -2.024 5.912 1.00 95.75 94 SER A C 1
ATOM 732 O O . SER A 1 94 ? -11.527 -1.736 5.492 1.00 95.75 94 SER A O 1
ATOM 734 N N . CYS A 1 95 ? -10.019 -3.294 6.091 1.00 95.25 95 CYS A N 1
ATOM 735 C CA . CYS A 1 95 ? -10.914 -4.426 5.838 1.00 95.25 95 CYS A CA 1
ATOM 736 C C . CYS A 1 95 ? -12.194 -4.334 6.679 1.00 95.25 95 CYS A C 1
ATOM 738 O O . CYS A 1 95 ? -13.300 -4.436 6.141 1.00 95.25 95 CYS A O 1
ATOM 740 N N . ILE A 1 96 ? -12.046 -4.072 7.982 1.00 93.88 96 ILE A N 1
ATOM 741 C CA . ILE A 1 96 ? -13.163 -3.961 8.930 1.00 93.88 96 ILE A CA 1
ATOM 742 C C . ILE A 1 96 ? -14.080 -2.787 8.561 1.00 93.88 96 ILE A C 1
ATOM 744 O O . ILE A 1 96 ? -15.293 -2.960 8.456 1.00 93.88 96 ILE A O 1
ATOM 748 N N . GLU A 1 97 ? -13.522 -1.596 8.329 1.00 93.94 97 GLU A N 1
ATOM 749 C CA . GLU A 1 97 ? -14.301 -0.387 8.028 1.00 93.94 97 GLU A CA 1
ATOM 750 C C . GLU A 1 97 ? -15.052 -0.470 6.692 1.00 93.94 97 GLU A C 1
ATOM 752 O O . GLU A 1 97 ? -16.104 0.153 6.534 1.00 93.94 97 GLU A O 1
ATOM 757 N N . ASN A 1 98 ? -14.537 -1.251 5.739 1.00 90.56 98 ASN A N 1
ATOM 758 C CA . ASN A 1 98 ? -15.113 -1.396 4.403 1.00 90.56 98 ASN A CA 1
ATOM 759 C C . ASN A 1 98 ? -15.942 -2.675 4.210 1.00 90.56 98 ASN A C 1
ATOM 761 O O . ASN A 1 98 ? -16.427 -2.903 3.095 1.00 90.56 98 ASN A O 1
ATOM 765 N N . ASN A 1 99 ? -16.126 -3.483 5.265 1.00 90.94 99 ASN A N 1
ATOM 766 C CA . ASN A 1 99 ? -16.769 -4.803 5.221 1.00 90.94 99 ASN A CA 1
ATOM 767 C C . ASN A 1 99 ? -16.160 -5.729 4.148 1.00 90.94 99 ASN A C 1
ATOM 769 O O . ASN A 1 99 ? -16.878 -6.436 3.435 1.00 90.94 99 ASN A O 1
ATOM 773 N N . ILE A 1 100 ? -14.834 -5.696 4.001 1.00 90.94 100 ILE A N 1
ATOM 774 C CA . ILE A 1 100 ? -14.087 -6.574 3.096 1.00 90.94 100 ILE A CA 1
ATOM 775 C C . ILE A 1 100 ? -13.694 -7.824 3.884 1.00 90.94 100 ILE A C 1
ATOM 777 O O . ILE A 1 100 ? -13.068 -7.725 4.938 1.00 90.94 100 ILE A O 1
ATOM 781 N N . LYS A 1 101 ? -14.101 -9.001 3.392 1.00 79.00 101 LYS A N 1
ATOM 782 C CA . LYS A 1 101 ? -13.735 -10.282 4.009 1.00 79.00 101 LYS A CA 1
ATOM 783 C C . LYS A 1 101 ? -12.254 -10.561 3.753 1.00 79.00 101 LYS A C 1
ATOM 785 O O . LYS A 1 101 ? -11.820 -10.474 2.606 1.00 79.00 101 LYS A O 1
ATOM 790 N N . THR A 1 102 ? -11.533 -10.876 4.824 1.00 61.28 102 THR A N 1
ATOM 791 C CA . THR A 1 102 ? -10.128 -11.307 4.835 1.00 61.28 102 THR A CA 1
ATOM 792 C C . THR A 1 102 ? -10.014 -12.804 4.629 1.00 61.28 102 THR A C 1
ATOM 794 O O . THR A 1 102 ? -10.817 -13.518 5.277 1.00 61.28 102 THR A O 1
#

Foldseek 3Di:
DAEAEDALVVQLVCLLVPCNVVCLVPYAYEFEPVRLVVLVVLLVDPDSSVVSSVVSVVCVVVVSHHYDYQPCPVQLVVPDDPPADSRNSVSVSVCVVVVRDD